Protein AF-A0AAJ0GMS0-F1 (afdb_monomer)

Mean predicted aligned error: 3.35 Å

Secondary structure (DSSP, 8-state):
---B-SS-TTTTTTS---HHHHHHHTSPBSS-GGGGGGGSSS-----SSHHHHHHHT-HHHHHHHHHHHHHHHHHTTTS-EEETTEETTHHHHHHHHHHHHHS-B-TTS-BHHHHHHTSPP-SSGGGS-HHHHTSHHHHHHHHHHHH-TTS--

Solvent-accessible surface area (backbone atoms only — not comparable to full-atom values): 8630 Å² total; per-residue (Å²): 134,57,53,34,51,84,42,65,81,77,75,61,71,87,47,74,54,46,72,62,24,50,54,51,46,46,43,74,36,56,26,45,56,68,52,66,63,31,39,48,70,47,86,65,60,61,55,83,53,71,72,53,35,52,56,59,56,25,71,63,23,57,49,31,52,54,50,50,48,53,49,41,54,63,46,17,63,92,33,50,44,58,46,95,95,39,50,50,62,52,69,50,49,22,22,52,49,33,43,53,49,38,54,33,56,45,96,88,67,49,47,26,37,61,57,60,71,68,50,81,90,62,94,46,78,88,70,49,55,64,72,56,66,69,25,67,45,53,45,52,41,53,50,50,30,68,72,36,96,47,42,60,111

Organism: NCBI:txid1170767

Sequence (153 aa):
ATTFQLTAQDTLAGFGLSSACELVLYQPISCDPYVKTLGSKAYHGSPGDKAFTDTVCSATCSTALGVARRRITTACAATPNLFPGYPVIAVIDSVVSGWNETCLKDTDGEYCNAKIEAFPAVEKLEDMPQTQLCSFCFGEKLRLMQRSPYSAY

pLDDT: mean 95.11, std 4.41, range [54.97, 98.62]

Foldseek 3Di:
DAWDALDDPPPLPPLPFDPQLNVLSGDIQPAHH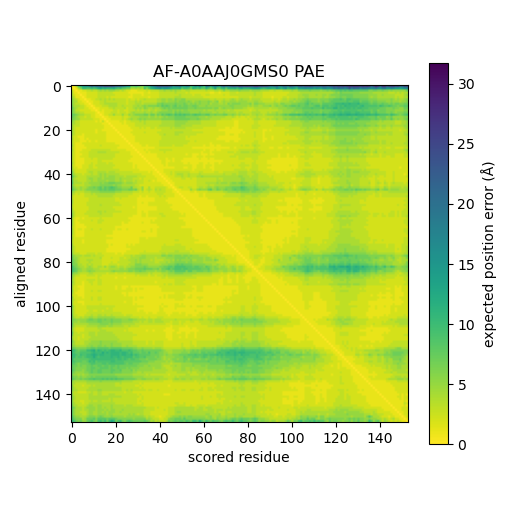VLSVQLAAEQAAADDDPVVLCRRLPPSRLVSLVVSLVSNCVRRVVPQASDVPHGPSSSSLSSNLSSCLRNDADPVRHTLRVVLVPFDDDPDPVPGPPCSCPPPSNVVSVVSQVVRPSYND

Structure (mmCIF, N/CA/C/O backbone):
data_AF-A0AAJ0GMS0-F1
#
_entry.id   AF-A0AAJ0GMS0-F1
#
loop_
_atom_site.group_PDB
_atom_site.id
_atom_site.type_symbo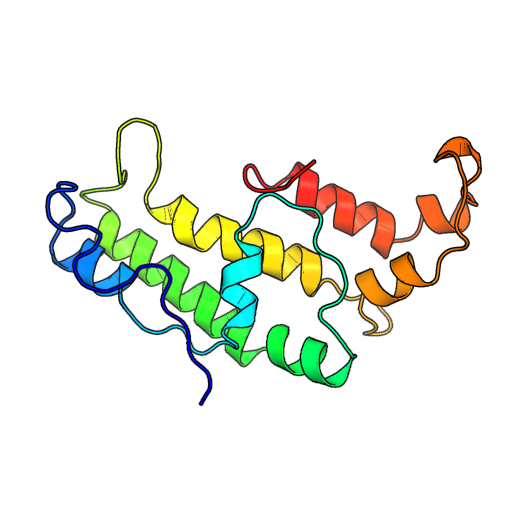l
_atom_site.label_atom_id
_atom_site.label_alt_id
_atom_site.label_comp_id
_atom_site.label_asym_id
_atom_site.label_entity_id
_atom_site.label_seq_id
_atom_site.pdbx_PDB_ins_code
_atom_site.Cartn_x
_atom_site.Cartn_y
_atom_site.Cartn_z
_atom_site.occupancy
_atom_site.B_iso_or_equiv
_atom_site.auth_seq_id
_atom_site.auth_comp_id
_atom_site.auth_asym_id
_atom_site.auth_atom_id
_atom_site.pdbx_PDB_model_num
ATOM 1 N N . ALA A 1 1 ? -12.740 3.228 -15.806 1.00 54.97 1 ALA A N 1
ATOM 2 C CA . ALA A 1 1 ? -11.838 2.531 -14.868 1.00 54.97 1 ALA A CA 1
ATOM 3 C C . ALA A 1 1 ? -10.870 3.561 -14.311 1.00 54.97 1 ALA A C 1
ATOM 5 O O . ALA A 1 1 ? -10.329 4.323 -15.102 1.00 54.97 1 ALA A O 1
ATOM 6 N N . THR A 1 2 ? -10.716 3.642 -12.991 1.00 84.81 2 THR A N 1
ATOM 7 C CA . THR A 1 2 ? -9.705 4.497 -12.357 1.00 84.81 2 THR A CA 1
ATOM 8 C C . THR A 1 2 ? -8.347 3.799 -12.422 1.00 84.81 2 THR A C 1
ATOM 10 O O . THR A 1 2 ? -8.256 2.581 -12.248 1.00 84.81 2 THR A O 1
ATOM 13 N N . THR A 1 3 ? -7.302 4.549 -12.769 1.00 94.62 3 THR A N 1
ATOM 14 C CA . THR A 1 3 ? -5.935 4.028 -12.861 1.00 94.62 3 THR A CA 1
ATOM 15 C C . THR A 1 3 ? -4.931 5.062 -12.387 1.00 94.62 3 THR A C 1
ATOM 17 O O . THR A 1 3 ? -5.154 6.256 -12.582 1.00 94.62 3 THR A O 1
ATOM 20 N N . PHE A 1 4 ? -3.781 4.613 -11.890 1.00 95.75 4 PHE A N 1
ATOM 21 C CA . PHE A 1 4 ? -2.634 5.482 -11.627 1.00 95.75 4 PHE A CA 1
ATOM 22 C C . PHE A 1 4 ? -1.341 4.895 -12.184 1.00 95.75 4 PHE A C 1
ATOM 24 O O . PHE A 1 4 ? -1.258 3.702 -12.457 1.00 95.75 4 PHE A O 1
ATOM 31 N N . GLN A 1 5 ? -0.320 5.733 -12.335 1.00 95.31 5 GLN A N 1
ATOM 32 C CA . GLN A 1 5 ? 1.039 5.312 -12.683 1.00 95.31 5 GLN A CA 1
ATOM 33 C C . GLN A 1 5 ? 1.981 5.622 -11.522 1.00 95.31 5 GLN A C 1
ATOM 35 O O . GLN A 1 5 ? 1.871 6.684 -10.897 1.00 95.31 5 GLN A O 1
ATOM 40 N N . LEU A 1 6 ? 2.913 4.712 -11.239 1.00 94.44 6 LEU A N 1
ATOM 41 C CA . LEU A 1 6 ? 3.923 4.903 -10.194 1.00 94.44 6 LEU A CA 1
ATOM 42 C C . LEU A 1 6 ? 4.815 6.102 -10.527 1.00 94.44 6 LEU A C 1
ATOM 44 O O . LEU A 1 6 ? 4.957 7.025 -9.724 1.00 94.44 6 LEU A O 1
ATOM 48 N N . THR A 1 7 ? 5.310 6.142 -11.759 1.00 91.38 7 THR A N 1
ATOM 49 C CA . THR A 1 7 ? 6.148 7.211 -12.307 1.00 91.38 7 THR A CA 1
ATOM 50 C C . THR A 1 7 ? 5.519 7.767 -13.582 1.00 91.38 7 THR A C 1
ATOM 52 O O . THR A 1 7 ? 4.801 7.057 -14.286 1.00 91.38 7 THR A O 1
ATOM 55 N N . ALA A 1 8 ? 5.737 9.053 -13.862 1.00 90.69 8 ALA A N 1
ATOM 56 C CA . ALA A 1 8 ? 5.305 9.634 -15.131 1.00 90.69 8 ALA A CA 1
ATOM 57 C C . ALA A 1 8 ? 6.230 9.164 -16.264 1.00 90.69 8 ALA A C 1
ATOM 59 O O . ALA A 1 8 ? 7.354 8.741 -16.003 1.00 90.69 8 ALA A O 1
ATOM 60 N N . GLN A 1 9 ? 5.750 9.227 -17.506 1.00 89.94 9 GLN A N 1
ATOM 61 C CA . GLN A 1 9 ? 6.552 8.858 -18.677 1.00 89.94 9 GLN A CA 1
ATOM 62 C C . GLN A 1 9 ? 7.855 9.662 -18.724 1.00 89.94 9 GLN A C 1
ATOM 64 O O . GLN A 1 9 ? 7.891 10.816 -18.293 1.00 89.94 9 GLN A O 1
ATOM 69 N N . ASP A 1 10 ? 8.912 9.028 -19.223 1.00 88.62 10 ASP A N 1
ATOM 70 C CA . ASP A 1 10 ? 10.247 9.598 -19.439 1.00 88.62 10 ASP A CA 1
ATOM 71 C C . ASP A 1 10 ? 10.981 10.103 -18.178 1.00 88.62 10 ASP A C 1
ATOM 73 O O . ASP A 1 10 ? 12.137 10.516 -18.259 1.00 88.62 10 ASP A O 1
ATOM 77 N N . THR A 1 11 ? 10.393 10.020 -16.975 1.00 90.06 11 THR A N 1
ATOM 78 C CA . THR A 1 11 ? 11.050 10.496 -15.738 1.00 90.06 11 THR A CA 1
ATOM 79 C C . THR A 1 11 ? 12.204 9.613 -15.261 1.00 90.06 11 THR A C 1
ATOM 81 O O . THR A 1 11 ? 12.854 9.950 -14.275 1.00 90.06 11 THR A O 1
ATOM 84 N N . LEU A 1 12 ? 12.411 8.456 -15.890 1.00 90.50 12 LEU A N 1
ATOM 85 C CA . LEU A 1 12 ? 13.448 7.476 -15.548 1.00 90.50 12 LEU A CA 1
ATOM 86 C C . LEU A 1 12 ? 14.497 7.359 -16.661 1.00 90.50 12 LEU A C 1
ATOM 88 O O . LEU A 1 12 ? 15.448 6.582 -16.530 1.00 90.50 12 LEU A O 1
ATOM 92 N N . ALA A 1 13 ? 14.376 8.167 -17.718 1.00 89.62 13 ALA A N 1
ATOM 93 C CA . ALA A 1 13 ? 15.363 8.224 -18.776 1.00 89.62 13 ALA A CA 1
ATOM 94 C C . ALA A 1 13 ? 16.736 8.585 -18.184 1.00 89.62 13 ALA A C 1
ATOM 96 O O . ALA A 1 13 ? 16.884 9.543 -17.425 1.00 89.62 13 ALA A O 1
ATOM 97 N N . GLY A 1 14 ? 17.753 7.787 -18.510 1.00 86.94 14 GLY A N 1
ATOM 98 C CA . GLY A 1 14 ? 19.113 7.979 -18.000 1.00 86.94 14 GLY A CA 1
ATOM 99 C C . GLY A 1 14 ? 19.400 7.360 -16.626 1.00 86.94 14 GLY A C 1
ATOM 100 O O . GLY A 1 14 ? 20.547 7.403 -16.193 1.00 86.94 14 GLY A O 1
ATOM 101 N N . PHE A 1 15 ? 18.431 6.701 -15.975 1.00 89.75 15 PHE A N 1
ATOM 102 C CA . PHE A 1 15 ? 18.660 5.959 -14.720 1.00 89.75 15 PHE A CA 1
ATOM 103 C C . PHE A 1 15 ? 19.357 4.599 -14.931 1.00 89.75 15 P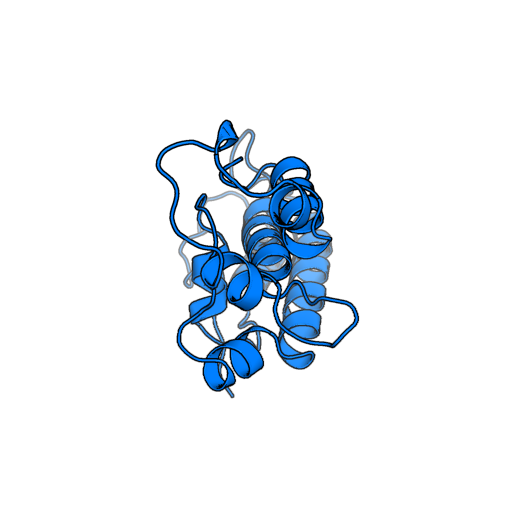HE A C 1
ATOM 105 O O . PHE A 1 15 ? 19.554 3.841 -13.986 1.00 89.75 15 PHE A O 1
ATOM 112 N N . GLY A 1 16 ? 19.733 4.261 -16.171 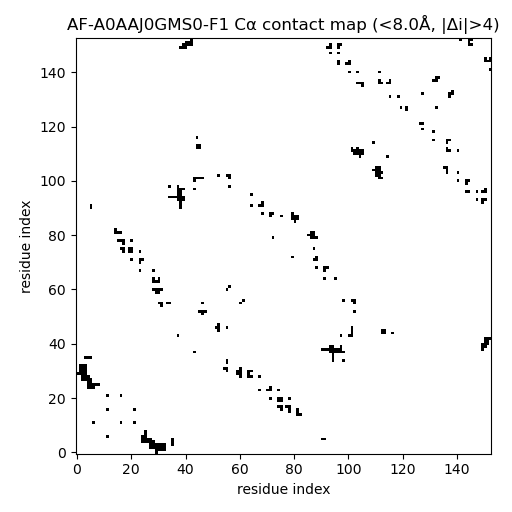1.00 92.00 16 GLY A N 1
ATOM 113 C CA . GLY A 1 16 ? 20.425 3.007 -16.490 1.00 92.00 16 GLY A CA 1
ATOM 114 C C . GLY A 1 16 ? 19.548 1.758 -16.363 1.00 92.00 16 GLY A C 1
ATOM 115 O O . GLY A 1 16 ? 20.075 0.650 -16.281 1.00 92.00 16 GLY A O 1
ATOM 116 N N . LEU A 1 17 ? 18.222 1.924 -16.341 1.00 94.06 17 LEU A N 1
ATOM 117 C CA . LEU A 1 17 ? 17.267 0.821 -16.360 1.00 94.06 17 LEU A CA 1
ATOM 118 C C . LEU A 1 17 ? 17.210 0.172 -17.742 1.00 94.06 17 LEU A C 1
ATOM 120 O O . LEU A 1 17 ? 17.416 0.820 -18.768 1.00 94.06 17 LEU A O 1
ATOM 124 N N . SER A 1 18 ? 16.877 -1.117 -17.779 1.00 94.88 18 SER A N 1
ATOM 125 C CA . SER A 1 18 ? 16.509 -1.749 -19.044 1.00 94.88 18 SER A CA 1
ATOM 126 C C . SER A 1 18 ? 15.207 -1.139 -19.572 1.00 94.88 18 SER A C 1
ATOM 128 O O . SER A 1 18 ? 14.315 -0.796 -18.792 1.00 94.88 18 SER A O 1
ATOM 130 N N . SER A 1 19 ? 15.037 -1.090 -20.896 1.00 94.12 19 SER A N 1
ATOM 131 C CA . SER A 1 19 ? 13.786 -0.606 -21.498 1.00 94.12 19 SER A CA 1
ATOM 132 C C . SER A 1 19 ? 12.570 -1.397 -21.004 1.00 94.12 19 SER A C 1
ATOM 134 O O . SER A 1 19 ? 11.496 -0.840 -20.818 1.00 94.12 19 SER A O 1
ATOM 136 N N . ALA A 1 20 ? 12.732 -2.697 -20.733 1.00 96.00 20 ALA A N 1
ATOM 137 C CA . ALA A 1 20 ? 11.668 -3.521 -20.165 1.00 96.00 20 ALA A CA 1
ATOM 138 C C . ALA A 1 20 ? 11.297 -3.094 -18.733 1.00 96.00 20 ALA A C 1
ATOM 140 O O . ALA A 1 20 ? 10.111 -3.051 -18.408 1.00 96.00 20 ALA A O 1
ATOM 141 N N . CYS A 1 21 ? 12.287 -2.779 -17.891 1.00 96.44 21 CYS A N 1
ATOM 142 C CA . CYS A 1 21 ? 12.067 -2.297 -16.528 1.00 96.44 21 CYS A CA 1
ATOM 143 C C . CYS A 1 21 ? 11.366 -0.932 -16.519 1.00 96.44 21 CYS A C 1
ATOM 145 O O . CYS A 1 21 ? 10.383 -0.735 -15.807 1.00 96.44 21 CYS A O 1
ATOM 147 N N . GLU A 1 22 ? 11.828 -0.011 -17.358 1.00 95.12 22 GLU A N 1
ATOM 148 C CA . GLU A 1 22 ? 11.238 1.318 -17.494 1.00 95.12 22 GLU A CA 1
ATOM 149 C C . GLU A 1 22 ? 9.776 1.240 -17.968 1.00 95.12 22 GLU A C 1
ATOM 151 O O . GLU A 1 22 ? 8.879 1.794 -17.329 1.00 95.12 22 GLU A O 1
ATOM 156 N N . LEU A 1 23 ? 9.500 0.438 -19.003 1.00 95.12 23 LEU A N 1
ATOM 157 C CA . LEU A 1 23 ? 8.144 0.251 -19.523 1.00 95.12 23 LEU A CA 1
ATOM 158 C C . LEU A 1 23 ? 7.162 -0.260 -18.465 1.00 95.12 23 LEU A C 1
ATOM 160 O O . LEU A 1 23 ? 6.019 0.192 -18.444 1.00 95.12 23 LEU A O 1
ATOM 164 N N . VAL A 1 24 ? 7.560 -1.193 -17.591 1.00 97.12 24 VAL A N 1
ATOM 165 C CA . VAL A 1 24 ? 6.644 -1.703 -16.554 1.00 97.12 24 VAL A CA 1
ATOM 166 C C . VAL A 1 24 ? 6.400 -0.703 -15.425 1.00 97.12 24 VAL A C 1
ATOM 168 O O . VAL A 1 24 ? 5.307 -0.712 -14.864 1.00 97.12 24 VAL A O 1
ATOM 171 N N . LEU A 1 25 ? 7.355 0.178 -15.113 1.00 96.31 25 LEU A N 1
ATOM 172 C CA . LEU A 1 25 ? 7.177 1.240 -14.110 1.00 96.31 25 LEU A CA 1
ATOM 173 C C . LEU A 1 25 ? 6.176 2.310 -14.572 1.00 96.31 25 LEU A C 1
ATOM 175 O O . LEU A 1 25 ? 5.479 2.914 -13.754 1.00 96.31 25 LEU A O 1
ATOM 179 N N . TYR A 1 26 ? 6.053 2.485 -15.885 1.00 96.31 26 TYR A N 1
ATOM 180 C CA . TYR A 1 26 ? 5.112 3.402 -16.520 1.00 96.31 26 TYR A CA 1
ATOM 181 C C . TYR A 1 26 ? 3.723 2.820 -16.792 1.00 96.31 26 TYR A C 1
ATOM 183 O O . TYR A 1 26 ? 2.818 3.542 -17.228 1.00 96.31 26 TYR A O 1
ATOM 191 N N . GLN A 1 27 ? 3.518 1.523 -16.558 1.00 96.88 27 GLN A N 1
ATOM 192 C CA . GLN A 1 27 ? 2.220 0.905 -16.807 1.00 96.88 27 GLN A CA 1
ATOM 193 C C . GLN A 1 27 ? 1.151 1.427 -15.836 1.00 96.88 27 GLN A C 1
ATOM 195 O O . GLN A 1 27 ? 1.413 1.571 -14.639 1.00 96.88 27 GLN A O 1
ATOM 200 N N . PRO A 1 28 ? -0.077 1.678 -16.326 1.00 97.12 28 PRO A N 1
ATOM 201 C CA . PRO A 1 2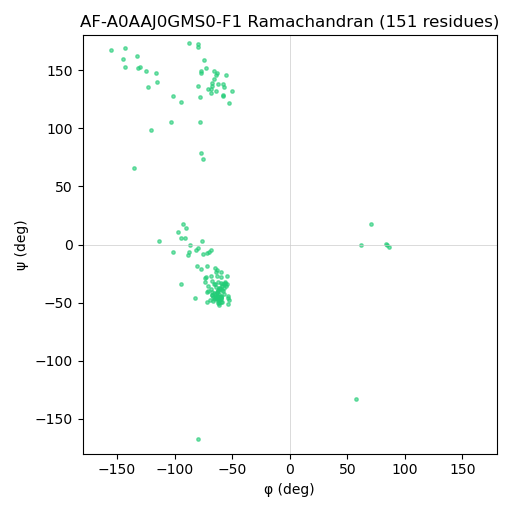8 ? -1.188 2.027 -15.459 1.00 97.12 28 PRO A CA 1
ATOM 202 C C . PRO A 1 28 ? -1.581 0.835 -14.575 1.00 97.12 28 PRO A C 1
ATOM 204 O O . PRO A 1 28 ? -1.713 -0.300 -15.039 1.00 97.12 28 PRO A O 1
ATOM 207 N N . ILE A 1 29 ? -1.821 1.114 -13.299 1.00 98.06 29 ILE A N 1
ATOM 208 C CA . ILE A 1 29 ? -2.322 0.182 -12.289 1.00 98.06 29 ILE A CA 1
ATOM 209 C C . ILE A 1 29 ? -3.813 0.463 -12.100 1.00 98.06 29 ILE A C 1
ATOM 211 O O . ILE A 1 29 ? -4.201 1.606 -11.873 1.00 98.06 29 ILE A O 1
ATOM 215 N N . SER A 1 30 ? -4.652 -0.573 -12.202 1.00 96.88 30 SER A N 1
ATOM 216 C CA . SER A 1 30 ? -6.118 -0.483 -12.055 1.00 96.88 30 SER A CA 1
ATOM 217 C C . SER A 1 30 ? -6.546 -0.336 -10.593 1.00 96.88 30 SER A C 1
ATOM 219 O O . SER A 1 30 ? -7.045 -1.274 -9.976 1.00 96.88 30 SER A O 1
ATOM 221 N N . CYS A 1 31 ? -6.315 0.856 -10.058 1.00 97.12 31 CYS A N 1
ATOM 222 C CA . CYS A 1 31 ? -6.618 1.295 -8.704 1.00 97.12 31 CYS A CA 1
ATOM 223 C C . CYS A 1 31 ? -7.033 2.769 -8.733 1.00 97.12 31 CYS A C 1
ATOM 225 O O . CYS A 1 31 ? -6.660 3.510 -9.648 1.00 97.12 31 CYS A O 1
ATOM 227 N N . ASP A 1 32 ? -7.737 3.211 -7.692 1.00 97.12 32 ASP A N 1
ATOM 228 C CA . ASP A 1 32 ? -7.978 4.636 -7.479 1.00 97.12 32 ASP A CA 1
ATOM 229 C C . ASP A 1 32 ? -6.648 5.420 -7.369 1.00 97.12 32 ASP A C 1
ATOM 231 O O . ASP A 1 32 ? -5.718 4.928 -6.719 1.00 97.12 32 ASP A O 1
ATOM 235 N N . PRO A 1 33 ? -6.517 6.619 -7.976 1.00 96.81 33 PRO A N 1
ATOM 236 C CA . PRO A 1 33 ? -5.310 7.438 -7.880 1.00 96.81 33 PRO A CA 1
ATOM 237 C C . PRO A 1 33 ? -4.846 7.765 -6.464 1.00 96.81 33 PRO A C 1
ATOM 239 O O . PRO A 1 33 ? -3.642 7.930 -6.260 1.00 96.81 33 PRO A O 1
ATOM 242 N N . TYR A 1 34 ? -5.756 7.797 -5.489 1.00 97.00 34 TYR A N 1
ATOM 243 C CA . TYR A 1 34 ? -5.406 7.961 -4.082 1.00 97.00 34 TYR A CA 1
ATOM 244 C C . TYR A 1 34 ? -4.428 6.886 -3.595 1.00 97.00 34 TYR A C 1
ATOM 246 O O . TYR A 1 34 ? -3.531 7.175 -2.812 1.00 97.00 34 TYR A O 1
ATOM 254 N N . VAL A 1 35 ? -4.505 5.658 -4.116 1.00 98.00 35 VAL A N 1
ATOM 255 C CA . VAL A 1 35 ? -3.608 4.560 -3.714 1.00 98.00 35 VAL A CA 1
ATOM 256 C C . VAL A 1 35 ? -2.136 4.938 -3.894 1.00 98.00 35 VAL A C 1
ATOM 258 O O . VAL A 1 35 ? -1.305 4.557 -3.077 1.00 98.00 35 VAL A O 1
ATOM 261 N N . LYS A 1 36 ? -1.796 5.765 -4.891 1.00 97.44 36 LYS A N 1
ATOM 262 C CA . LYS A 1 36 ? -0.423 6.249 -5.078 1.00 97.44 36 LYS A CA 1
ATOM 263 C C . LYS A 1 36 ? 0.106 7.021 -3.861 1.00 97.44 36 LYS A C 1
ATOM 265 O O . LYS A 1 36 ? 1.291 6.919 -3.549 1.00 97.44 36 LYS A O 1
ATOM 270 N N . THR A 1 37 ? -0.740 7.783 -3.164 1.00 96.44 37 THR A N 1
ATOM 271 C CA . THR A 1 37 ? -0.320 8.595 -2.007 1.00 96.44 37 THR A CA 1
ATOM 272 C C . THR A 1 37 ? -0.001 7.741 -0.782 1.00 96.44 37 THR A C 1
ATOM 274 O O . THR A 1 37 ? 0.730 8.189 0.102 1.00 96.44 37 THR A O 1
ATOM 277 N N . LEU A 1 38 ? -0.480 6.494 -0.752 1.00 97.44 38 LEU A N 1
ATOM 278 C CA . LEU A 1 38 ? -0.159 5.512 0.287 1.00 97.44 38 LEU A CA 1
ATOM 279 C C . LEU A 1 38 ? 1.291 5.012 0.206 1.00 97.44 38 LEU A C 1
ATOM 281 O O . LEU A 1 38 ? 1.743 4.304 1.090 1.00 97.44 38 LEU A O 1
ATOM 285 N N . GLY A 1 39 ? 2.048 5.390 -0.828 1.00 96.56 39 GLY A N 1
ATOM 286 C CA . GLY A 1 39 ? 3.496 5.169 -0.865 1.00 96.56 39 GLY A CA 1
ATOM 287 C C . GLY A 1 39 ? 4.315 6.193 -0.069 1.00 96.56 39 GLY A C 1
ATOM 288 O O . GLY A 1 39 ? 5.542 6.092 -0.045 1.00 96.56 39 GLY A O 1
ATOM 289 N N . SER A 1 40 ? 3.678 7.208 0.526 1.00 95.62 40 SER A N 1
ATOM 290 C CA . SER A 1 40 ? 4.370 8.212 1.340 1.00 95.62 40 SER A CA 1
ATOM 291 C C . SER A 1 40 ? 4.721 7.670 2.724 1.00 95.62 40 SER A C 1
ATOM 293 O O . SER A 1 40 ? 3.987 6.876 3.298 1.00 95.62 40 SER A O 1
ATOM 295 N N . LYS A 1 41 ? 5.842 8.130 3.287 1.00 94.25 41 LYS A N 1
ATOM 296 C CA . LYS A 1 41 ? 6.261 7.758 4.641 1.00 94.25 41 LYS A CA 1
ATOM 297 C C . LYS A 1 41 ? 5.440 8.536 5.677 1.00 94.25 41 LYS A C 1
ATOM 299 O O . LYS A 1 41 ? 5.906 9.544 6.204 1.00 94.25 41 LYS A O 1
ATOM 304 N N . ALA A 1 42 ? 4.213 8.095 5.928 1.00 94.12 42 ALA A N 1
ATOM 305 C CA . ALA A 1 42 ? 3.287 8.704 6.880 1.00 94.12 42 ALA A CA 1
ATOM 306 C C . ALA A 1 42 ? 2.467 7.633 7.616 1.00 94.12 42 ALA A C 1
ATOM 308 O O . ALA A 1 42 ? 2.488 6.462 7.249 1.00 94.12 42 ALA A O 1
ATOM 309 N N . TYR A 1 43 ? 1.755 8.038 8.668 1.00 92.06 43 TYR A N 1
ATOM 310 C CA . TYR A 1 43 ? 0.710 7.208 9.267 1.00 92.06 43 TYR A CA 1
ATOM 311 C C . TYR A 1 43 ? -0.544 7.281 8.389 1.00 92.06 43 TYR A C 1
ATOM 313 O O . TYR A 1 43 ? -1.009 8.384 8.086 1.00 92.06 43 TYR A O 1
ATOM 321 N N . HIS A 1 44 ? -1.101 6.140 7.980 1.00 94.81 44 HIS A N 1
ATOM 322 C CA . HIS A 1 44 ? -2.215 6.112 7.029 1.00 94.81 44 HIS A CA 1
ATOM 323 C C . HIS A 1 44 ? -3.554 5.833 7.723 1.00 94.81 44 HIS A C 1
ATOM 325 O O . HIS A 1 44 ? -3.832 4.701 8.114 1.00 94.81 44 HIS A O 1
ATOM 331 N N . GLY A 1 45 ? -4.394 6.860 7.875 1.00 93.69 45 GLY A N 1
ATOM 332 C CA . GLY A 1 45 ? -5.765 6.740 8.396 1.00 93.69 45 GLY A CA 1
ATOM 333 C C . GLY A 1 45 ? -6.786 6.246 7.362 1.00 93.69 45 GLY A C 1
ATOM 334 O O . GLY A 1 45 ? -6.425 5.755 6.289 1.00 93.69 45 GLY A O 1
ATOM 335 N N . SER A 1 46 ? -8.074 6.361 7.683 1.00 95.38 46 SER A N 1
ATOM 336 C CA . SER A 1 46 ? -9.172 6.045 6.766 1.00 95.38 46 SER A CA 1
ATOM 337 C C . SER A 1 46 ? -9.222 7.063 5.620 1.00 95.38 46 SER A C 1
ATOM 339 O O . SER A 1 46 ? -9.223 8.275 5.860 1.00 95.38 46 SER A O 1
ATOM 341 N N . PRO A 1 47 ? -9.287 6.620 4.355 1.00 93.38 47 PRO A N 1
ATOM 3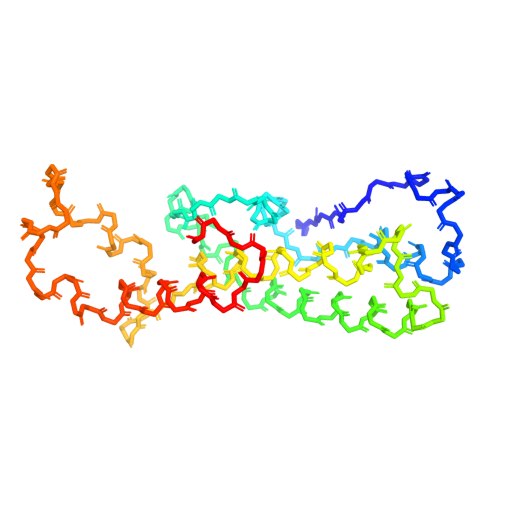42 C CA . PRO A 1 47 ? -9.463 7.529 3.238 1.00 93.38 47 PRO A CA 1
ATOM 343 C C . PRO A 1 47 ? -10.927 7.962 3.143 1.00 93.38 47 PRO A C 1
ATOM 345 O O . PRO A 1 47 ? -11.780 7.218 2.665 1.00 93.38 47 PRO A O 1
ATOM 348 N N . GLY A 1 48 ? -11.206 9.201 3.548 1.00 92.69 48 GLY A N 1
ATOM 349 C CA . GLY A 1 48 ? -12.531 9.804 3.405 1.00 92.69 48 GLY A CA 1
ATOM 350 C C . GLY A 1 48 ? -13.627 8.990 4.098 1.00 92.69 48 GLY A C 1
ATOM 351 O O . GLY A 1 48 ? -13.484 8.606 5.255 1.00 92.69 48 GLY A O 1
ATOM 352 N N . ASP A 1 49 ? -14.735 8.754 3.395 1.00 95.31 49 ASP A N 1
ATOM 353 C CA . ASP A 1 49 ? -15.827 7.918 3.894 1.00 95.31 49 ASP A CA 1
ATOM 354 C C . ASP A 1 49 ? -15.626 6.422 3.576 1.00 95.31 49 ASP A C 1
ATOM 356 O O . ASP A 1 49 ? -14.720 6.006 2.844 1.00 95.31 49 ASP A O 1
ATOM 360 N N . LYS A 1 50 ? -16.510 5.580 4.123 1.00 95.69 50 LYS A N 1
ATOM 361 C CA . LYS A 1 50 ? -16.454 4.129 3.917 1.00 95.69 50 LYS A CA 1
ATOM 362 C C . LYS A 1 50 ? -16.587 3.733 2.442 1.00 95.69 50 LYS A C 1
ATOM 364 O O . LYS A 1 50 ? -15.927 2.790 2.017 1.00 95.69 50 LYS A O 1
ATOM 369 N N . ALA A 1 51 ? -17.417 4.424 1.659 1.00 97.06 51 ALA A N 1
ATOM 370 C CA . ALA A 1 51 ? -17.631 4.083 0.252 1.00 97.06 51 ALA A CA 1
ATOM 371 C C . ALA A 1 51 ? -16.374 4.359 -0.587 1.00 97.06 51 ALA A C 1
ATOM 373 O O . ALA A 1 51 ? -15.998 3.562 -1.456 1.00 97.06 51 ALA A O 1
ATOM 374 N N . PHE A 1 52 ? -15.678 5.455 -0.288 1.00 97.31 52 PHE A N 1
ATOM 375 C CA . PHE A 1 52 ? -14.383 5.746 -0.879 1.00 97.31 52 PHE A CA 1
ATOM 376 C C . PHE A 1 52 ? -13.321 4.742 -0.416 1.00 97.31 52 PHE A C 1
ATOM 378 O O . PHE A 1 52 ? -12.602 4.187 -1.249 1.00 97.31 52 PHE A O 1
ATOM 385 N N . THR A 1 53 ? -13.300 4.401 0.875 1.00 97.81 53 THR A N 1
ATOM 386 C CA . THR A 1 53 ? -12.421 3.348 1.409 1.00 97.81 53 THR A CA 1
ATOM 387 C C . THR A 1 53 ? -12.650 2.003 0.717 1.00 97.81 53 THR A C 1
ATOM 389 O O . THR A 1 53 ? -11.688 1.355 0.318 1.00 97.81 53 THR A O 1
ATOM 392 N N . ASP A 1 54 ? -13.899 1.604 0.470 1.00 97.50 54 ASP A N 1
ATOM 393 C CA . ASP A 1 54 ? -14.226 0.371 -0.259 1.00 97.50 54 ASP A CA 1
ATOM 394 C C . ASP A 1 54 ? -13.711 0.389 -1.710 1.00 97.50 54 ASP A C 1
ATOM 396 O O . ASP A 1 54 ? -13.294 -0.645 -2.240 1.00 97.50 54 ASP A O 1
ATOM 400 N N . THR A 1 55 ? -13.671 1.562 -2.345 1.00 96.69 55 THR A N 1
ATOM 401 C CA . THR A 1 55 ? -13.099 1.732 -3.690 1.00 96.69 55 THR A CA 1
ATOM 402 C C . THR A 1 55 ? -11.575 1.562 -3.671 1.00 96.69 55 THR A C 1
ATOM 404 O O . THR A 1 55 ? -11.024 0.787 -4.464 1.00 96.69 55 THR A O 1
ATOM 407 N N . VAL A 1 56 ? -10.899 2.232 -2.729 1.00 97.75 56 VAL A N 1
ATOM 408 C CA . VAL A 1 56 ? -9.444 2.146 -2.501 1.00 97.75 56 VAL A CA 1
ATOM 409 C C . VAL A 1 56 ? -9.027 0.710 -2.162 1.00 97.75 56 VAL A C 1
ATOM 411 O O . VAL A 1 56 ? -8.071 0.184 -2.734 1.00 97.75 56 VAL A O 1
ATOM 414 N N . CYS A 1 57 ? -9.781 0.048 -1.286 1.00 98.12 57 CYS A N 1
ATOM 415 C CA . CYS A 1 57 ? -9.497 -1.278 -0.741 1.00 98.12 57 CYS A CA 1
ATOM 416 C C . CYS A 1 57 ? -10.137 -2.432 -1.525 1.00 98.12 57 CYS A C 1
ATOM 418 O O . CYS A 1 57 ? -10.246 -3.556 -1.027 1.00 98.12 57 CYS A O 1
ATOM 420 N N . SER A 1 58 ? -10.556 -2.181 -2.765 1.00 97.31 58 SER A N 1
ATOM 421 C CA . SER A 1 58 ? -11.187 -3.196 -3.604 1.00 97.31 58 SER A CA 1
ATOM 422 C C . SER A 1 58 ? -10.246 -4.368 -3.925 1.00 97.31 58 SER A C 1
ATOM 424 O O . SER A 1 58 ? -9.036 -4.209 -4.118 1.00 97.31 58 SER A O 1
ATOM 426 N N . ALA A 1 59 ? -10.818 -5.569 -4.073 1.00 97.12 59 ALA A N 1
ATOM 427 C CA . ALA A 1 59 ? -10.071 -6.766 -4.474 1.00 97.12 59 ALA A CA 1
ATOM 428 C C . ALA A 1 59 ? -9.391 -6.604 -5.848 1.00 97.12 59 ALA A C 1
ATOM 430 O O . ALA A 1 59 ? -8.288 -7.114 -6.072 1.00 97.12 59 ALA A O 1
ATOM 431 N N . THR A 1 60 ? -10.023 -5.849 -6.753 1.00 97.19 60 THR A N 1
ATOM 432 C CA . THR A 1 60 ? -9.445 -5.468 -8.047 1.00 97.19 60 THR A CA 1
ATOM 433 C C . THR A 1 60 ? -8.151 -4.685 -7.858 1.00 97.19 60 THR A C 1
ATOM 435 O O . THR A 1 60 ? -7.151 -5.019 -8.494 1.00 97.19 60 THR A O 1
ATOM 438 N N . CYS A 1 61 ? -8.135 -3.701 -6.952 1.00 98.25 61 CYS A N 1
ATOM 439 C CA . CYS A 1 61 ? -6.932 -2.922 -6.690 1.00 98.25 61 CYS A CA 1
ATOM 440 C C . CYS A 1 61 ? -5.825 -3.770 -6.045 1.00 98.25 61 CYS A C 1
ATOM 442 O O . CYS A 1 61 ? -4.695 -3.766 -6.532 1.00 98.25 61 CYS A O 1
ATOM 444 N N . SER A 1 62 ? -6.152 -4.586 -5.035 1.00 98.00 62 SER A N 1
ATOM 445 C CA . SER A 1 62 ? -5.191 -5.524 -4.427 1.00 98.00 62 SER A CA 1
ATOM 446 C C . SER A 1 62 ? -4.532 -6.434 -5.476 1.00 98.00 62 SER A C 1
ATOM 448 O O . SER A 1 62 ? -3.308 -6.583 -5.531 1.00 98.00 62 SER A O 1
ATOM 450 N N . THR A 1 63 ? -5.341 -6.973 -6.395 1.00 98.50 63 THR A N 1
ATOM 451 C CA . THR A 1 63 ? -4.860 -7.803 -7.506 1.00 98.50 63 THR A CA 1
ATOM 452 C C . THR A 1 63 ? -3.962 -7.008 -8.454 1.00 98.50 63 THR A C 1
ATOM 454 O O . THR A 1 63 ? -2.894 -7.490 -8.839 1.00 98.50 63 THR A O 1
ATOM 457 N N . ALA A 1 64 ? -4.359 -5.787 -8.822 1.00 98.38 64 ALA A N 1
ATOM 458 C CA . ALA A 1 64 ? -3.586 -4.924 -9.709 1.00 98.38 64 ALA A CA 1
ATOM 459 C C . ALA A 1 64 ? -2.215 -4.565 -9.114 1.00 98.38 64 ALA A C 1
ATOM 461 O O . ALA A 1 64 ? -1.210 -4.652 -9.822 1.00 98.38 64 ALA A O 1
ATOM 462 N N . LEU A 1 65 ? -2.154 -4.246 -7.817 1.00 98.62 65 LEU A N 1
ATOM 463 C CA . LEU A 1 65 ? -0.905 -4.002 -7.092 1.00 98.62 65 LEU A CA 1
ATOM 464 C C . LEU A 1 65 ? 0.003 -5.239 -7.100 1.00 98.62 65 LEU A C 1
ATOM 466 O O . LEU A 1 65 ? 1.183 -5.140 -7.439 1.00 98.62 65 LEU A O 1
ATOM 470 N N . GLY A 1 66 ? -0.545 -6.425 -6.812 1.00 98.56 66 GLY A N 1
ATOM 471 C CA . GLY A 1 66 ? 0.212 -7.681 -6.852 1.00 98.56 66 GLY A CA 1
ATOM 472 C C . GLY A 1 66 ? 0.753 -8.021 -8.248 1.00 98.56 66 GLY A C 1
ATOM 473 O O . GLY A 1 66 ? 1.890 -8.482 -8.392 1.00 98.56 66 GLY A O 1
ATOM 474 N N . VAL A 1 67 ? -0.031 -7.759 -9.300 1.00 98.56 67 VAL A N 1
ATOM 475 C CA . VAL A 1 67 ? 0.404 -7.917 -10.698 1.00 98.56 67 VAL A CA 1
ATOM 476 C C . VAL A 1 67 ? 1.514 -6.925 -11.043 1.00 98.56 67 VAL A C 1
ATOM 478 O O . VAL A 1 67 ? 2.521 -7.341 -11.618 1.00 98.56 67 VAL A O 1
ATOM 481 N N . ALA A 1 68 ? 1.354 -5.647 -10.689 1.00 98.44 68 ALA A N 1
ATOM 482 C CA . ALA A 1 68 ? 2.351 -4.608 -10.937 1.00 98.44 68 ALA A CA 1
ATOM 483 C C . ALA A 1 68 ? 3.682 -4.955 -10.264 1.00 98.44 68 ALA A C 1
ATOM 485 O O . ALA A 1 68 ? 4.716 -5.003 -10.930 1.00 98.44 68 ALA A O 1
ATOM 486 N N . ARG A 1 69 ? 3.638 -5.324 -8.978 1.00 98.50 69 ARG A N 1
ATOM 487 C CA . ARG A 1 69 ? 4.809 -5.759 -8.213 1.00 98.50 69 ARG A CA 1
ATOM 488 C C . ARG A 1 69 ? 5.554 -6.896 -8.907 1.00 98.50 69 ARG A C 1
ATOM 490 O O . ARG A 1 69 ? 6.749 -6.778 -9.153 1.00 98.50 69 ARG A O 1
ATOM 497 N N . ARG A 1 70 ? 4.847 -7.963 -9.299 1.00 98.62 70 ARG A N 1
ATOM 498 C CA . ARG A 1 70 ? 5.448 -9.109 -10.003 1.00 98.62 70 ARG A CA 1
ATOM 499 C C . ARG A 1 70 ? 6.098 -8.700 -11.327 1.00 98.62 70 ARG A C 1
ATOM 501 O O . ARG A 1 70 ? 7.212 -9.131 -11.607 1.00 98.62 70 ARG A O 1
ATOM 508 N N . ARG A 1 71 ? 5.419 -7.877 -12.137 1.00 98.25 71 ARG A N 1
ATOM 509 C CA . ARG A 1 71 ? 5.958 -7.387 -13.420 1.00 98.25 71 ARG A CA 1
ATOM 510 C C . ARG A 1 71 ? 7.247 -6.595 -13.219 1.00 98.25 71 ARG A C 1
ATOM 512 O O . ARG A 1 71 ? 8.212 -6.848 -13.933 1.00 98.25 71 ARG A O 1
ATOM 519 N N . ILE A 1 72 ? 7.268 -5.704 -12.227 1.00 98.12 72 ILE A N 1
ATOM 520 C CA . ILE A 1 72 ? 8.446 -4.908 -11.864 1.00 98.12 72 ILE A CA 1
ATOM 521 C C . ILE A 1 72 ? 9.588 -5.821 -11.416 1.00 98.12 72 ILE A C 1
ATOM 523 O O . ILE A 1 72 ? 10.679 -5.733 -11.971 1.00 98.12 72 ILE A O 1
ATOM 527 N N . THR A 1 73 ? 9.340 -6.755 -10.490 1.00 98.00 73 THR A N 1
ATOM 528 C CA . THR A 1 73 ? 10.363 -7.712 -10.034 1.00 98.00 73 THR A CA 1
ATOM 529 C C . THR A 1 73 ? 10.999 -8.466 -11.203 1.00 98.00 73 THR A C 1
ATOM 531 O O . THR A 1 73 ? 12.220 -8.586 -11.263 1.00 98.00 73 THR A O 1
ATOM 534 N N . THR A 1 74 ? 10.192 -8.961 -12.145 1.00 98.12 74 THR A N 1
ATOM 535 C CA . THR A 1 74 ? 10.702 -9.729 -13.287 1.00 98.12 74 THR A CA 1
ATOM 536 C C . THR A 1 74 ? 11.451 -8.854 -14.293 1.00 98.12 74 THR A C 1
ATOM 538 O O . THR A 1 74 ? 12.566 -9.198 -14.679 1.00 98.12 74 THR A O 1
ATOM 541 N N . ALA A 1 75 ? 10.877 -7.730 -14.727 1.00 97.88 75 ALA A N 1
ATOM 542 C CA . ALA A 1 75 ? 11.470 -6.916 -15.790 1.00 97.88 75 ALA A CA 1
ATOM 543 C C . ALA A 1 75 ? 12.724 -6.149 -15.335 1.00 97.88 75 ALA A C 1
ATOM 545 O O . ALA A 1 75 ? 13.618 -5.881 -16.139 1.00 97.88 75 ALA A O 1
ATOM 546 N N . CYS A 1 76 ? 12.811 -5.832 -14.043 1.00 97.31 76 CYS A N 1
ATOM 547 C CA . CYS A 1 76 ? 13.923 -5.093 -13.454 1.00 97.31 76 CYS A CA 1
ATOM 548 C C . CYS A 1 76 ? 15.016 -5.992 -12.866 1.00 97.31 76 CYS A C 1
ATOM 550 O O . CYS A 1 76 ? 15.974 -5.476 -12.303 1.00 97.31 76 CYS A O 1
ATOM 552 N N . ALA A 1 77 ? 14.942 -7.319 -13.023 1.00 96.62 77 ALA A N 1
ATOM 553 C CA . ALA A 1 77 ? 15.920 -8.246 -12.445 1.00 96.62 77 ALA A CA 1
ATOM 554 C C . ALA A 1 77 ? 17.379 -7.940 -12.851 1.00 96.62 77 ALA A C 1
ATOM 556 O O . ALA A 1 77 ? 18.286 -8.071 -12.034 1.00 96.62 77 ALA A O 1
ATOM 557 N N . ALA A 1 78 ? 17.602 -7.485 -14.090 1.00 94.75 78 ALA A N 1
ATOM 558 C CA . ALA A 1 78 ? 18.926 -7.098 -14.589 1.00 94.75 78 ALA A CA 1
ATOM 559 C C . ALA A 1 78 ? 19.367 -5.682 -14.165 1.00 94.75 78 ALA A C 1
ATOM 561 O O . ALA A 1 78 ? 20.548 -5.361 -14.226 1.00 94.75 78 ALA A O 1
ATOM 562 N N . THR A 1 79 ? 18.424 -4.835 -13.742 1.00 93.75 79 THR A N 1
ATOM 563 C CA . THR A 1 79 ? 18.662 -3.444 -13.311 1.00 93.75 79 THR A CA 1
ATOM 564 C C . THR A 1 79 ? 17.883 -3.185 -12.016 1.00 93.75 79 THR A C 1
ATOM 566 O O . THR A 1 79 ? 16.901 -2.448 -12.010 1.00 93.75 79 THR A O 1
ATOM 569 N N . PRO A 1 80 ? 18.253 -3.858 -10.908 1.00 93.44 80 PRO A N 1
ATOM 570 C CA . PRO A 1 80 ? 17.396 -3.962 -9.725 1.00 93.44 80 PRO A CA 1
ATOM 571 C C . PRO A 1 80 ? 17.339 -2.684 -8.884 1.00 93.44 80 PRO A C 1
ATOM 573 O O . PRO A 1 80 ? 16.535 -2.610 -7.956 1.00 93.44 80 PRO A O 1
ATOM 576 N N . ASN A 1 81 ? 18.167 -1.684 -9.190 1.00 94.25 81 ASN A N 1
ATOM 577 C CA . ASN A 1 81 ? 18.281 -0.440 -8.436 1.00 94.25 81 ASN A CA 1
ATOM 578 C C . ASN A 1 81 ? 18.018 0.760 -9.353 1.00 94.25 81 ASN A C 1
ATOM 580 O O . ASN A 1 81 ? 18.563 0.805 -10.451 1.00 94.25 81 ASN A O 1
ATOM 584 N N . LEU A 1 82 ? 17.229 1.732 -8.884 1.00 89.69 82 LEU A N 1
ATOM 585 C CA . LEU A 1 82 ? 17.071 3.027 -9.564 1.00 89.69 82 LEU A CA 1
ATOM 586 C C . LEU A 1 82 ? 18.347 3.863 -9.441 1.00 89.69 82 LEU A C 1
ATOM 588 O O . LEU A 1 82 ? 18.753 4.538 -10.375 1.00 89.69 82 LEU A O 1
ATOM 592 N N . PHE A 1 83 ? 18.973 3.819 -8.270 1.00 87.00 83 PHE A N 1
ATOM 593 C CA . PHE A 1 83 ? 20.259 4.439 -7.964 1.00 87.00 83 PHE A CA 1
ATOM 594 C C . PHE A 1 83 ? 20.907 3.672 -6.798 1.00 87.00 83 PHE A C 1
ATOM 596 O O . PHE A 1 83 ? 20.238 2.835 -6.179 1.00 87.00 83 PHE A O 1
ATOM 603 N N . PRO A 1 84 ? 22.202 3.883 -6.491 1.00 88.06 84 PRO A N 1
ATOM 604 C CA . PRO A 1 84 ? 22.891 3.124 -5.448 1.00 88.06 84 PRO A CA 1
ATOM 605 C C . PRO A 1 84 ? 22.137 3.144 -4.110 1.00 88.06 84 PRO A C 1
ATOM 607 O O . PRO A 1 84 ? 21.868 4.206 -3.556 1.00 88.06 84 PRO A O 1
ATOM 610 N N . GLY A 1 85 ? 21.785 1.959 -3.605 1.00 86.75 85 GLY A N 1
ATOM 611 C CA . GLY A 1 85 ? 21.052 1.795 -2.345 1.00 86.75 85 GLY A CA 1
ATOM 612 C C . GLY A 1 85 ? 19.529 1.941 -2.437 1.00 86.75 85 GLY A C 1
ATOM 613 O O . GLY A 1 85 ? 18.865 1.782 -1.416 1.00 86.75 85 GLY A O 1
ATOM 614 N N . TYR A 1 86 ? 18.962 2.190 -3.624 1.00 91.12 86 TYR A N 1
ATOM 615 C CA . T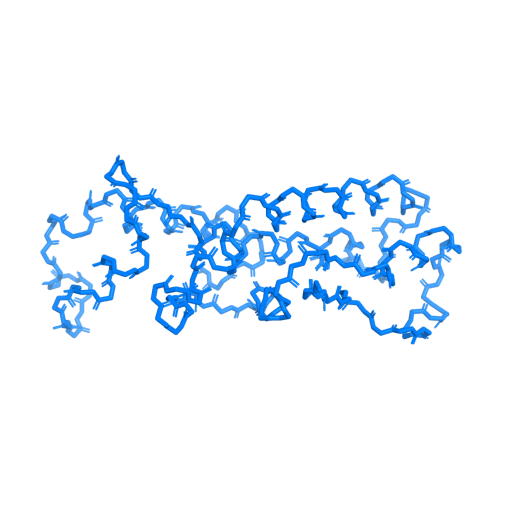YR A 1 86 ? 17.515 2.304 -3.817 1.00 91.12 86 TYR A CA 1
ATOM 616 C C . TYR A 1 86 ? 16.989 1.259 -4.813 1.00 91.12 86 TYR A C 1
ATOM 618 O O . TYR A 1 86 ? 17.071 1.460 -6.031 1.00 91.12 86 TYR A O 1
ATOM 626 N N . PRO A 1 87 ? 16.432 0.140 -4.315 1.00 95.06 87 PRO A N 1
ATOM 627 C CA . PRO A 1 87 ? 15.844 -0.893 -5.157 1.00 95.06 87 PRO A CA 1
ATOM 628 C C . PRO A 1 87 ? 14.658 -0.360 -5.962 1.00 95.06 87 PRO A C 1
ATOM 630 O O . PRO A 1 87 ? 13.792 0.319 -5.416 1.00 95.06 87 PRO A O 1
ATOM 633 N N . VAL A 1 88 ? 14.542 -0.739 -7.236 1.00 96.06 88 VAL A N 1
ATOM 634 C CA . VAL A 1 88 ? 13.387 -0.380 -8.081 1.00 96.06 88 VAL A CA 1
ATOM 635 C C . VAL A 1 88 ? 12.073 -0.851 -7.461 1.00 96.06 88 VAL A C 1
ATOM 637 O O . VAL A 1 88 ? 11.064 -0.150 -7.505 1.00 96.06 88 VAL A O 1
ATOM 640 N N . ILE A 1 89 ? 12.091 -2.025 -6.826 1.00 96.56 89 ILE A N 1
ATOM 641 C CA . ILE A 1 89 ? 10.898 -2.602 -6.206 1.00 96.56 89 ILE A CA 1
ATOM 642 C C . ILE A 1 89 ? 10.343 -1.740 -5.060 1.00 96.56 89 ILE A C 1
ATOM 644 O O . ILE A 1 89 ? 9.151 -1.809 -4.778 1.00 96.56 89 ILE A O 1
ATOM 648 N N . ALA A 1 90 ? 11.160 -0.867 -4.457 1.00 95.56 90 ALA A N 1
ATOM 649 C CA . ALA A 1 90 ? 10.722 0.028 -3.389 1.00 95.56 90 ALA A CA 1
ATOM 650 C C . ALA A 1 90 ? 9.596 0.979 -3.827 1.00 95.56 90 ALA A C 1
ATOM 652 O O . ALA A 1 90 ? 8.774 1.357 -2.999 1.00 95.56 90 ALA A O 1
ATOM 653 N N . VAL A 1 91 ? 9.523 1.326 -5.120 1.00 95.06 91 VAL A N 1
ATOM 654 C CA . VAL A 1 91 ? 8.499 2.237 -5.661 1.00 95.06 91 VAL A CA 1
ATOM 655 C C . VAL A 1 91 ? 7.087 1.660 -5.526 1.00 95.06 91 VAL A C 1
ATOM 657 O O . VAL A 1 91 ? 6.143 2.403 -5.274 1.00 95.06 91 VAL A O 1
ATOM 660 N N . ILE A 1 92 ? 6.931 0.345 -5.701 1.00 97.94 92 ILE A N 1
ATOM 661 C CA . ILE A 1 92 ? 5.641 -0.342 -5.548 1.00 97.94 92 ILE A CA 1
ATOM 662 C C . ILE A 1 92 ? 5.472 -0.918 -4.141 1.00 97.94 92 ILE A C 1
ATOM 664 O O . ILE A 1 92 ? 4.358 -0.914 -3.623 1.00 97.94 92 ILE A O 1
ATOM 668 N N . ASP A 1 93 ? 6.552 -1.371 -3.498 1.00 97.88 93 ASP A N 1
ATOM 669 C CA . ASP A 1 93 ? 6.467 -1.964 -2.162 1.00 97.88 93 ASP A CA 1
ATOM 670 C C . ASP A 1 93 ? 6.070 -0.924 -1.103 1.00 97.88 93 ASP A C 1
ATOM 672 O O . ASP A 1 93 ? 5.325 -1.270 -0.188 1.00 97.88 93 ASP A O 1
ATOM 676 N N . SER A 1 94 ? 6.442 0.355 -1.258 1.00 97.31 94 SER A N 1
ATOM 677 C CA . SER A 1 94 ? 5.933 1.423 -0.385 1.00 97.31 94 SER A CA 1
ATOM 678 C C . SER A 1 94 ? 4.414 1.582 -0.495 1.00 97.31 94 SER A C 1
ATOM 680 O O . SER A 1 94 ? 3.721 1.598 0.520 1.00 97.31 94 SER A O 1
ATOM 682 N N . VAL A 1 95 ? 3.886 1.619 -1.722 1.00 98.38 95 VAL A N 1
ATOM 683 C CA . VAL A 1 95 ? 2.447 1.735 -2.000 1.00 98.38 95 VAL A CA 1
ATOM 684 C C . VAL A 1 95 ? 1.682 0.523 -1.471 1.00 98.38 95 VAL A C 1
ATOM 686 O O . VAL A 1 95 ? 0.635 0.678 -0.848 1.00 98.38 95 VAL A O 1
ATOM 689 N N . VAL A 1 96 ? 2.201 -0.690 -1.686 1.00 98.31 96 VAL A N 1
ATOM 690 C CA . VAL A 1 96 ? 1.593 -1.930 -1.178 1.00 98.31 96 VAL A CA 1
ATOM 691 C C . VAL A 1 96 ? 1.580 -1.950 0.348 1.00 98.31 96 VAL A C 1
ATOM 693 O O . VAL A 1 96 ? 0.579 -2.351 0.938 1.00 98.31 96 VAL A O 1
ATOM 696 N N . SER A 1 97 ? 2.657 -1.503 0.995 1.00 97.81 97 SER A N 1
ATOM 697 C CA . SER A 1 97 ? 2.711 -1.404 2.453 1.00 97.81 97 SER A CA 1
ATOM 698 C C . SER A 1 97 ? 1.655 -0.448 3.002 1.00 97.81 97 SER A C 1
ATOM 700 O O . SER A 1 97 ? 0.891 -0.851 3.879 1.00 97.81 97 SER A O 1
ATOM 702 N N . GLY A 1 98 ? 1.553 0.771 2.465 1.00 97.94 98 GLY A N 1
ATOM 703 C CA . GLY A 1 98 ? 0.525 1.717 2.902 1.00 97.94 98 GLY A CA 1
ATOM 704 C C . GLY A 1 98 ? -0.894 1.248 2.570 1.00 97.94 98 GLY A C 1
ATOM 705 O O . GLY A 1 98 ? -1.809 1.454 3.365 1.00 97.94 98 GLY A O 1
ATOM 706 N N . TRP A 1 99 ? -1.092 0.541 1.450 1.00 98.31 99 TRP A N 1
ATOM 707 C CA . TRP A 1 99 ? -2.379 -0.083 1.120 1.00 98.31 99 TRP A CA 1
ATOM 708 C C . TRP A 1 99 ? -2.760 -1.168 2.131 1.00 98.31 99 TRP A C 1
ATOM 710 O O . TRP A 1 99 ? -3.883 -1.165 2.622 1.00 98.31 99 TRP A O 1
ATOM 720 N N . ASN A 1 100 ? -1.831 -2.052 2.509 1.00 97.94 100 ASN A N 1
ATOM 721 C CA . ASN A 1 100 ? -2.080 -3.077 3.528 1.00 97.94 100 ASN A CA 1
ATOM 722 C C . ASN A 1 100 ? -2.408 -2.456 4.891 1.00 97.94 100 ASN A C 1
ATOM 724 O O . ASN A 1 100 ? -3.287 -2.949 5.591 1.00 97.94 100 ASN A O 1
ATOM 728 N N . GLU A 1 101 ? -1.716 -1.376 5.259 1.00 97.31 101 GLU A N 1
ATOM 729 C CA . GLU A 1 101 ? -1.984 -0.631 6.490 1.00 97.31 101 GLU A CA 1
ATOM 730 C C . GLU A 1 101 ? -3.374 0.030 6.468 1.00 97.31 101 GLU A C 1
ATOM 732 O O . GLU A 1 101 ? -4.105 -0.023 7.455 1.00 97.31 101 GLU A O 1
ATOM 737 N N . THR A 1 102 ? -3.748 0.626 5.333 1.00 98.00 102 THR A N 1
ATOM 738 C CA . THR A 1 102 ? -5.017 1.348 5.149 1.00 98.00 102 THR A CA 1
ATOM 739 C C . THR A 1 102 ? -6.216 0.405 5.085 1.00 98.00 102 THR A C 1
ATOM 741 O O . THR A 1 102 ? -7.275 0.682 5.641 1.00 98.00 102 THR A O 1
ATOM 744 N N . CYS A 1 103 ? -6.046 -0.724 4.399 1.00 98.31 103 CYS A N 1
ATOM 745 C CA . CYS A 1 103 ? -7.111 -1.663 4.067 1.00 98.31 103 CYS A CA 1
ATOM 746 C C . CYS A 1 103 ? -7.204 -2.850 5.030 1.00 98.31 103 CYS A C 1
ATOM 748 O O . CYS A 1 103 ? -7.938 -3.803 4.756 1.00 98.31 103 CYS A O 1
ATOM 750 N N . LEU A 1 104 ? -6.482 -2.800 6.155 1.00 98.44 104 LEU A N 1
ATOM 751 C CA . LEU A 1 104 ? -6.600 -3.779 7.226 1.00 98.44 104 LEU A CA 1
ATOM 752 C C . LEU A 1 104 ? -8.046 -3.815 7.740 1.00 98.44 104 LEU A C 1
ATOM 754 O O . LEU A 1 104 ? -8.618 -2.785 8.103 1.00 98.44 104 LEU A O 1
ATOM 758 N N . LYS A 1 105 ? -8.622 -5.016 7.794 1.00 98.12 105 LYS A N 1
ATOM 759 C CA . LYS A 1 105 ? -9.961 -5.274 8.330 1.00 98.12 105 LYS A CA 1
ATOM 760 C C . LYS A 1 105 ? -9.890 -6.161 9.559 1.00 98.12 105 LYS A C 1
ATOM 762 O O . LYS A 1 105 ? -9.031 -7.039 9.639 1.00 98.12 105 LYS A O 1
ATOM 767 N N . ASP A 1 106 ? -10.815 -5.939 10.480 1.00 97.69 106 ASP A N 1
ATOM 768 C CA . ASP A 1 106 ? -11.056 -6.834 11.606 1.00 97.69 106 ASP A CA 1
ATOM 769 C C . ASP A 1 106 ? -11.894 -8.050 11.168 1.00 97.69 106 ASP A C 1
ATOM 771 O O . ASP A 1 106 ? -12.396 -8.138 10.045 1.00 97.69 106 ASP A O 1
ATOM 775 N N . THR A 1 107 ? -12.052 -9.004 12.077 1.00 95.62 107 THR A N 1
ATOM 776 C CA . THR A 1 107 ? -12.830 -10.237 11.916 1.00 95.62 107 THR A CA 1
ATOM 777 C C . THR A 1 107 ? -14.312 -10.013 11.611 1.00 95.62 107 THR A C 1
ATOM 779 O O . THR A 1 107 ? -14.935 -10.878 10.999 1.00 95.62 107 THR A O 1
ATOM 782 N N . ASP A 1 108 ? -14.872 -8.858 11.978 1.00 96.25 108 ASP A N 1
ATOM 783 C CA . ASP A 1 108 ? -16.241 -8.455 11.633 1.00 96.25 108 ASP A CA 1
ATOM 784 C C . ASP A 1 108 ? -16.352 -7.760 10.264 1.00 96.25 108 ASP A C 1
ATOM 786 O O . ASP A 1 108 ? -17.451 -7.428 9.825 1.00 96.25 108 ASP A O 1
ATOM 790 N N . GLY A 1 109 ? -15.232 -7.589 9.555 1.00 95.81 109 GLY A N 1
ATOM 791 C CA . GLY A 1 109 ? -15.177 -7.003 8.217 1.00 95.81 109 GLY A CA 1
ATOM 792 C C . GLY A 1 109 ? -15.080 -5.476 8.185 1.00 95.81 109 GLY A C 1
ATOM 793 O O . GLY A 1 109 ? -14.948 -4.915 7.090 1.00 95.81 109 GLY A O 1
ATOM 794 N N . GLU A 1 110 ? -15.098 -4.812 9.342 1.00 97.19 110 GLU A N 1
ATOM 795 C CA . GLU A 1 110 ? -14.908 -3.365 9.445 1.00 97.19 110 GLU A CA 1
ATOM 796 C C . GLU A 1 110 ? -13.431 -2.979 9.305 1.00 97.19 110 GLU A C 1
ATOM 798 O O . GLU A 1 110 ? -12.525 -3.731 9.678 1.00 97.19 110 GLU A O 1
ATOM 803 N N . TYR A 1 111 ? -13.174 -1.787 8.764 1.00 98.38 111 TYR A N 1
ATOM 804 C CA . TYR A 1 111 ? -11.808 -1.288 8.603 1.00 98.38 111 TYR A CA 1
ATOM 805 C C . TYR A 1 111 ? -11.195 -0.923 9.949 1.00 98.38 111 TYR A C 1
ATOM 807 O O . TYR A 1 111 ? -11.785 -0.202 10.756 1.00 98.38 111 TYR A O 1
ATOM 815 N N . CYS A 1 112 ? -9.959 -1.358 10.162 1.00 98.44 112 CYS A N 1
ATOM 816 C CA . C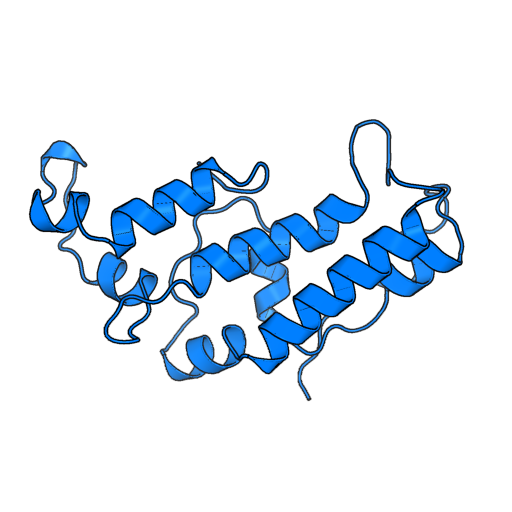YS A 1 112 ? -9.259 -1.104 11.407 1.00 98.44 112 CYS A CA 1
ATOM 817 C C . CYS A 1 112 ? -8.976 0.378 11.647 1.00 98.44 112 CYS A C 1
ATOM 819 O O . CYS A 1 112 ? -9.058 0.817 12.790 1.00 98.44 112 CYS A O 1
ATOM 821 N N . ASN A 1 113 ? -8.722 1.159 10.594 1.00 97.81 113 ASN A N 1
ATOM 822 C CA . ASN A 1 113 ? -8.569 2.607 10.727 1.00 97.81 113 ASN A CA 1
ATOM 823 C C . ASN A 1 113 ? -9.836 3.271 11.275 1.00 97.81 113 ASN A C 1
ATOM 825 O O . ASN A 1 113 ? -9.739 4.019 12.241 1.00 97.81 113 ASN A O 1
ATOM 829 N N . ALA A 1 114 ? -11.017 2.906 10.767 1.00 97.25 114 ALA A N 1
ATOM 830 C CA . ALA A 1 114 ? -12.285 3.440 11.264 1.00 97.25 114 ALA A CA 1
ATOM 831 C C . ALA A 1 114 ? -12.516 3.096 12.748 1.00 97.25 114 ALA A C 1
ATOM 833 O O . ALA A 1 114 ? -13.005 3.925 13.513 1.00 97.25 114 ALA A O 1
ATOM 834 N N . LYS A 1 115 ? -12.122 1.890 13.184 1.00 97.31 115 LYS A N 1
ATOM 835 C CA . LYS A 1 115 ? -12.200 1.499 14.602 1.00 97.31 115 LYS A CA 1
ATOM 836 C C . LYS A 1 115 ? -11.239 2.291 15.486 1.00 97.31 115 LYS A C 1
ATOM 838 O O . LYS A 1 115 ? -11.634 2.712 16.568 1.00 97.31 115 LYS A O 1
ATOM 843 N N . ILE A 1 116 ? -9.998 2.477 15.038 1.00 96.69 116 ILE A N 1
ATOM 844 C CA . ILE A 1 116 ? -8.966 3.212 15.785 1.00 96.69 116 ILE A CA 1
ATOM 845 C C . ILE A 1 116 ? -9.329 4.696 15.885 1.00 96.69 116 ILE A C 1
ATOM 847 O O . ILE A 1 116 ? -9.191 5.289 16.948 1.00 96.69 116 ILE A O 1
ATOM 851 N N . GLU A 1 117 ? -9.841 5.290 14.809 1.00 94.94 117 GLU A N 1
ATOM 852 C CA . GLU A 1 117 ? -10.286 6.690 14.775 1.00 94.94 117 GLU A CA 1
ATOM 853 C C . GLU A 1 117 ? -11.478 6.960 15.705 1.00 94.94 117 GLU A C 1
ATOM 855 O O . GLU A 1 117 ? -11.670 8.091 16.144 1.00 94.94 117 GLU A O 1
ATOM 860 N N . ALA A 1 118 ? -12.257 5.928 16.042 1.00 95.31 118 ALA A N 1
ATOM 861 C CA . ALA A 1 118 ? -13.350 6.016 17.006 1.00 95.31 118 ALA A CA 1
ATOM 862 C C . ALA A 1 118 ? -12.891 5.919 18.474 1.00 95.31 118 ALA A C 1
ATOM 864 O O . ALA A 1 118 ? -13.717 6.047 19.383 1.00 95.31 118 ALA A O 1
ATOM 865 N N . PHE A 1 119 ? -11.604 5.668 18.741 1.00 95.50 119 PHE A N 1
ATOM 866 C CA . PHE A 1 119 ? -11.089 5.667 20.107 1.00 95.50 119 PHE A CA 1
ATOM 867 C C . PHE A 1 119 ? -11.157 7.081 20.710 1.00 95.50 119 PHE A C 1
ATOM 869 O O . PHE A 1 119 ? -10.905 8.063 20.010 1.00 95.50 119 PHE A O 1
ATOM 876 N N . PRO A 1 120 ? -11.487 7.222 22.009 1.00 94.62 120 PRO A N 1
ATOM 877 C CA . PRO A 1 120 ? -11.432 8.508 22.685 1.00 94.62 120 PRO A CA 1
ATOM 878 C C . PRO A 1 120 ? -10.028 9.099 22.590 1.00 94.62 120 PRO A C 1
ATOM 880 O O . PRO A 1 120 ? -9.037 8.406 22.824 1.00 94.62 120 PRO A O 1
ATOM 883 N N . ALA A 1 121 ? -9.952 10.391 22.282 1.00 92.50 121 ALA A N 1
ATOM 884 C CA . ALA A 1 121 ? -8.689 11.105 22.313 1.00 92.50 121 ALA A CA 1
ATOM 885 C C . ALA A 1 121 ? -8.149 11.142 23.749 1.00 92.50 121 ALA A C 1
ATOM 887 O O . ALA A 1 121 ? -8.870 11.485 24.687 1.00 92.50 121 ALA A O 1
ATOM 888 N N . VAL A 1 122 ? -6.871 10.813 23.897 1.00 93.50 122 VAL A N 1
ATOM 889 C CA . VAL A 1 122 ? -6.130 10.905 25.155 1.00 93.50 122 VAL A CA 1
ATOM 890 C C . VAL A 1 122 ? -4.818 11.645 24.916 1.00 93.50 122 VAL A C 1
ATOM 892 O O . VAL A 1 122 ? -4.293 11.632 23.803 1.00 93.50 122 VAL A O 1
ATOM 895 N N . GLU A 1 123 ? -4.287 12.305 25.945 1.00 92.06 123 GLU A N 1
ATOM 896 C CA . GLU A 1 123 ? -3.039 13.071 25.818 1.00 92.06 123 GLU A CA 1
ATOM 897 C C . GLU A 1 123 ? -1.809 12.165 25.721 1.00 92.06 123 GLU A C 1
ATOM 899 O O . GLU A 1 123 ? -0.838 12.502 25.040 1.00 92.06 123 GLU A O 1
ATOM 904 N N . LYS A 1 124 ? -1.845 11.004 26.383 1.00 92.69 124 LYS A N 1
ATOM 905 C CA . LYS A 1 124 ? -0.743 10.048 26.392 1.00 92.69 124 LYS A CA 1
ATOM 906 C C . LYS A 1 124 ? -1.218 8.638 26.092 1.00 92.69 124 LYS A C 1
ATOM 908 O O . LYS A 1 124 ? -2.320 8.238 26.451 1.00 92.69 124 LYS A O 1
ATOM 913 N N . LEU A 1 125 ? -0.321 7.842 25.514 1.00 87.75 125 LEU A N 1
ATOM 914 C CA . LEU A 1 125 ? -0.577 6.430 25.225 1.00 87.75 125 LEU A CA 1
ATOM 915 C C . LEU A 1 125 ? -0.924 5.623 26.491 1.00 87.75 125 LEU A C 1
ATOM 917 O O . LEU A 1 125 ? -1.740 4.712 26.421 1.00 87.75 125 LEU A O 1
ATOM 921 N N . GLU A 1 126 ? -0.334 5.972 27.640 1.00 92.75 126 GLU A N 1
ATOM 922 C CA . GLU A 1 126 ? -0.595 5.329 28.942 1.00 92.75 126 GLU A CA 1
ATOM 923 C C . GLU A 1 126 ? -2.027 5.535 29.459 1.00 92.75 126 GLU A C 1
ATOM 925 O O . GLU A 1 126 ? -2.506 4.731 30.255 1.00 92.75 126 GLU A O 1
ATOM 930 N N . ASP A 1 127 ? -2.723 6.557 28.955 1.00 95.56 127 ASP A N 1
ATOM 931 C CA . ASP A 1 127 ? -4.111 6.855 29.306 1.00 95.56 127 ASP A CA 1
ATOM 932 C C . ASP A 1 127 ? -5.113 6.112 28.401 1.00 95.56 127 ASP A C 1
ATOM 934 O O . ASP A 1 127 ? -6.318 6.114 28.670 1.00 95.56 127 ASP A O 1
ATOM 938 N N . MET A 1 128 ? -4.649 5.462 27.321 1.00 95.12 128 MET A N 1
ATOM 939 C CA . MET A 1 128 ? -5.526 4.666 26.464 1.00 95.12 128 MET A CA 1
ATOM 940 C C . MET A 1 128 ? -6.026 3.423 27.216 1.00 95.12 128 MET A C 1
ATOM 942 O O . MET A 1 128 ? -5.225 2.678 27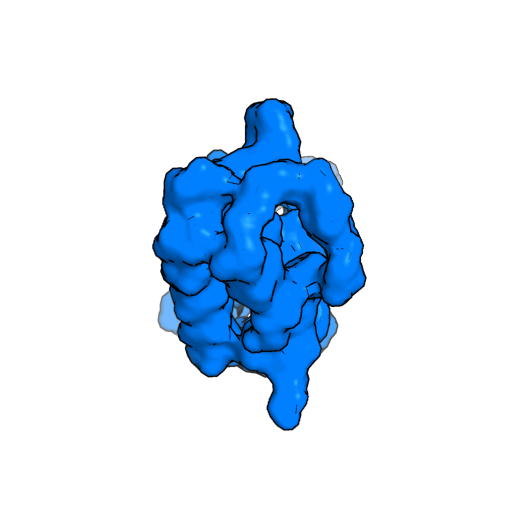.789 1.00 95.12 128 MET A O 1
ATOM 946 N N . PRO A 1 129 ? -7.334 3.114 27.154 1.00 96.38 129 PRO A N 1
ATOM 947 C CA . PRO A 1 129 ? -7.868 1.861 27.664 1.00 96.38 129 PRO A CA 1
ATOM 948 C C . PRO A 1 129 ? -7.089 0.651 27.143 1.00 96.38 129 PRO A C 1
ATOM 950 O O . PRO A 1 129 ? -6.882 0.493 25.938 1.00 96.38 129 PRO A O 1
ATOM 953 N N . GLN A 1 130 ? -6.727 -0.264 28.045 1.00 94.81 130 GLN A N 1
ATOM 954 C CA . GLN A 1 130 ? -5.998 -1.482 27.683 1.00 94.81 130 GLN A CA 1
ATOM 955 C C . GLN A 1 130 ? -6.724 -2.289 26.595 1.00 94.81 130 GLN A C 1
ATOM 957 O O . GLN A 1 130 ? -6.085 -2.867 25.725 1.00 94.81 130 GLN A O 1
ATOM 962 N N . THR A 1 131 ? -8.058 -2.298 26.589 1.00 95.25 131 THR A N 1
ATOM 963 C CA . THR A 1 131 ? -8.859 -2.970 25.553 1.00 95.25 131 THR A CA 1
ATOM 964 C C . THR A 1 131 ? -8.660 -2.386 24.151 1.00 95.25 131 THR A C 1
ATOM 966 O O . THR A 1 131 ? -8.800 -3.116 23.174 1.00 95.25 131 THR A O 1
ATOM 969 N N . GLN A 1 132 ? -8.302 -1.105 24.034 1.00 95.25 132 GLN A N 1
ATOM 970 C CA . GLN A 1 132 ? -7.982 -0.449 22.762 1.00 95.25 132 GLN A CA 1
ATOM 971 C C . GLN A 1 132 ? -6.538 -0.726 22.350 1.00 95.25 132 GLN A C 1
ATOM 973 O O . GLN A 1 132 ? -6.301 -1.145 21.216 1.00 95.25 132 GLN A O 1
ATOM 978 N N . LEU A 1 133 ? -5.592 -0.590 23.287 1.00 93.31 133 LEU A N 1
ATOM 979 C CA . LEU A 1 133 ? -4.178 -0.923 23.066 1.00 93.31 133 LEU A CA 1
ATOM 980 C C . LEU A 1 133 ? -3.987 -2.391 22.664 1.00 93.31 133 LEU A C 1
ATOM 982 O O . LEU A 1 133 ? -3.176 -2.706 21.798 1.00 93.31 133 LEU A O 1
ATOM 986 N N . CYS A 1 134 ? -4.753 -3.292 23.277 1.00 93.62 134 CYS A N 1
ATOM 987 C CA . CYS A 1 134 ? -4.736 -4.723 22.992 1.00 93.62 134 CYS A CA 1
ATOM 988 C C . CYS A 1 134 ? -5.740 -5.137 21.905 1.00 93.62 134 CYS A C 1
ATOM 990 O O . CYS A 1 134 ? -5.900 -6.334 21.662 1.00 93.62 134 CYS A O 1
ATOM 992 N N . SER A 1 135 ? -6.433 -4.192 21.262 1.00 96.50 135 SER A N 1
ATOM 993 C CA . SER A 1 135 ? -7.331 -4.527 20.157 1.00 96.50 135 SER A CA 1
ATOM 994 C C . SER A 1 135 ? -6.536 -5.104 18.984 1.00 96.50 135 SER A C 1
ATOM 996 O O . SER A 1 135 ? -5.407 -4.683 18.713 1.00 96.50 135 SER A O 1
ATOM 998 N N . PHE A 1 136 ? -7.141 -6.049 18.256 1.00 97.81 136 PHE A N 1
ATOM 999 C CA . PHE A 1 136 ? -6.534 -6.622 17.053 1.00 97.81 136 PHE A CA 1
ATOM 1000 C C . PHE A 1 136 ? -6.111 -5.522 16.074 1.00 97.81 136 PHE A C 1
ATOM 1002 O O . PHE A 1 136 ? -4.970 -5.502 15.622 1.00 97.81 136 PHE A O 1
ATOM 1009 N N . CYS A 1 137 ? -7.009 -4.572 15.809 1.00 98.06 137 CYS A N 1
ATOM 1010 C CA . CYS A 1 137 ? -6.762 -3.502 14.856 1.00 98.06 137 CYS A CA 1
ATOM 1011 C C . CYS A 1 137 ? -5.565 -2.629 15.215 1.00 98.06 137 CYS A C 1
ATOM 1013 O O . CYS A 1 137 ? -4.730 -2.370 14.350 1.00 98.06 137 CYS A O 1
ATOM 1015 N N . PHE A 1 138 ? -5.457 -2.194 16.472 1.00 96.38 138 PHE A N 1
ATOM 1016 C CA . PHE A 1 138 ? -4.341 -1.353 16.888 1.00 96.38 138 PHE A CA 1
ATOM 1017 C C . PHE A 1 138 ? -3.017 -2.124 16.822 1.00 96.38 138 PHE A C 1
ATOM 1019 O O . PHE A 1 138 ? -2.061 -1.664 16.198 1.00 96.38 138 PHE A O 1
ATOM 1026 N N . GLY A 1 139 ? -2.980 -3.337 17.382 1.00 96.25 139 GLY A N 1
ATOM 1027 C CA . GLY A 1 139 ? -1.775 -4.165 17.393 1.00 96.25 139 GLY A CA 1
ATOM 1028 C C . GLY A 1 139 ? -1.304 -4.572 15.993 1.00 96.25 139 GLY A C 1
ATOM 1029 O O . GLY A 1 139 ? -0.124 -4.431 15.668 1.00 96.25 139 GLY A O 1
ATOM 1030 N N . GLU A 1 140 ? -2.212 -5.047 15.140 1.00 97.69 140 GLU A N 1
ATOM 1031 C CA . GLU A 1 140 ? -1.862 -5.526 13.800 1.00 97.69 140 GLU A CA 1
ATOM 1032 C C . GLU A 1 140 ? -1.462 -4.379 12.868 1.00 97.69 140 GLU A C 1
ATOM 1034 O O . GLU A 1 140 ? -0.513 -4.535 12.098 1.00 97.69 140 GLU A O 1
ATOM 1039 N N . LYS A 1 141 ? -2.090 -3.201 12.982 1.00 96.94 141 LYS A N 1
ATOM 1040 C CA . LYS A 1 141 ? -1.658 -2.010 12.239 1.00 96.94 141 LYS A CA 1
ATOM 1041 C C . LYS A 1 141 ? -0.221 -1.630 12.593 1.00 96.94 141 LYS A C 1
ATOM 1043 O O . LYS A 1 141 ? 0.607 -1.503 11.693 1.00 96.94 141 LYS A O 1
ATOM 1048 N N . LEU A 1 142 ? 0.113 -1.533 13.885 1.00 95.62 142 LEU A N 1
ATOM 1049 C CA . LEU A 1 142 ? 1.489 -1.246 14.313 1.00 95.62 142 LEU A CA 1
ATOM 1050 C C . LEU A 1 142 ? 2.469 -2.326 13.835 1.00 95.62 142 LEU A C 1
ATOM 1052 O O . LEU A 1 142 ? 3.571 -2.005 13.392 1.00 95.62 142 LEU A O 1
ATOM 1056 N N . ARG A 1 143 ? 2.063 -3.600 13.846 1.00 96.75 143 ARG A N 1
ATOM 1057 C CA . ARG A 1 143 ? 2.876 -4.706 13.324 1.00 96.75 143 ARG A CA 1
ATOM 1058 C C . ARG A 1 143 ? 3.138 -4.574 11.821 1.00 96.75 143 ARG A C 1
ATOM 1060 O O . ARG A 1 143 ? 4.255 -4.838 11.377 1.00 96.75 143 ARG A O 1
ATOM 1067 N N . LEU A 1 144 ? 2.133 -4.188 11.032 1.00 96.69 144 LEU A N 1
ATOM 1068 C CA . LEU A 1 144 ? 2.290 -3.924 9.599 1.00 96.69 144 LEU A CA 1
ATOM 1069 C C . LEU A 1 144 ? 3.265 -2.771 9.358 1.00 96.69 144 LEU A C 1
ATOM 1071 O O . LEU A 1 144 ? 4.163 -2.904 8.525 1.00 96.69 144 LEU A O 1
ATOM 1075 N N . MET A 1 145 ? 3.140 -1.691 10.131 1.00 96.06 145 MET A N 1
ATOM 1076 C CA . MET A 1 145 ? 4.057 -0.562 10.040 1.00 96.06 145 MET A CA 1
ATOM 1077 C C . MET A 1 145 ? 5.495 -0.987 10.380 1.00 96.06 145 MET A C 1
ATOM 1079 O O . MET A 1 145 ? 6.385 -0.810 9.553 1.00 96.06 145 MET A O 1
ATOM 1083 N N . GLN A 1 146 ? 5.730 -1.646 11.519 1.00 96.12 146 GLN A N 1
ATOM 1084 C CA . GLN A 1 146 ? 7.064 -2.113 11.940 1.00 96.12 146 GLN A CA 1
ATOM 1085 C C . GLN A 1 146 ? 7.751 -3.042 10.930 1.00 96.12 146 GLN A C 1
ATOM 1087 O O . GLN A 1 146 ? 8.975 -3.059 10.821 1.00 96.12 146 GLN A O 1
ATOM 1092 N N . ARG A 1 147 ? 6.979 -3.864 10.212 1.00 95.81 147 ARG A N 1
ATOM 1093 C CA . ARG A 1 147 ? 7.514 -4.815 9.223 1.00 95.81 147 ARG A CA 1
ATOM 1094 C C . ARG A 1 147 ? 7.913 -4.159 7.912 1.00 95.81 147 ARG A C 1
ATOM 1096 O O . ARG A 1 147 ? 8.662 -4.756 7.140 1.00 95.81 147 ARG A O 1
ATOM 1103 N N . SER A 1 148 ? 7.375 -2.979 7.637 1.00 94.25 148 SER A N 1
ATOM 1104 C CA . SER A 1 148 ? 7.620 -2.260 6.400 1.00 94.25 148 SER A CA 1
ATOM 1105 C C . SER A 1 148 ? 8.770 -1.272 6.592 1.00 94.25 148 SER A C 1
ATOM 1107 O O . SER A 1 148 ? 8.637 -0.348 7.392 1.00 94.25 148 SER A O 1
ATOM 1109 N N . PRO A 1 149 ? 9.855 -1.354 5.800 1.00 93.38 149 PRO A N 1
ATOM 1110 C CA . PRO A 1 149 ? 10.898 -0.325 5.810 1.00 93.38 149 PRO A CA 1
ATOM 1111 C C . PRO A 1 149 ? 10.417 1.016 5.222 1.00 93.38 149 PRO A C 1
ATOM 1113 O O . PRO A 1 149 ? 11.162 1.995 5.219 1.00 93.38 149 PRO A O 1
ATOM 1116 N N . TYR A 1 150 ? 9.190 1.062 4.695 1.00 92.31 150 TYR A N 1
ATOM 1117 C CA . TYR A 1 150 ? 8.587 2.230 4.056 1.00 92.31 150 TYR A CA 1
ATOM 1118 C C . TYR A 1 150 ? 7.597 2.973 4.963 1.00 92.31 150 TYR A C 1
ATOM 1120 O O . TYR A 1 150 ? 7.106 4.028 4.572 1.00 92.31 150 TYR A O 1
ATOM 1128 N N . SER A 1 151 ? 7.281 2.430 6.145 1.00 92.31 151 SER A N 1
ATOM 1129 C CA . SER A 1 151 ? 6.314 3.041 7.063 1.00 92.31 151 SER A CA 1
ATOM 1130 C C . SER A 1 151 ? 6.916 4.200 7.864 1.00 92.31 151 SER A C 1
ATOM 1132 O O . SER A 1 151 ? 8.130 4.423 7.874 1.00 92.31 151 SER A O 1
ATOM 1134 N N . ALA A 1 152 ? 6.048 4.935 8.560 1.00 89.44 152 ALA A N 1
ATOM 1135 C CA . ALA A 1 152 ? 6.429 5.982 9.505 1.00 89.44 152 ALA A CA 1
ATOM 1136 C C . ALA A 1 152 ? 6.625 5.492 10.957 1.00 89.44 152 ALA A C 1
ATOM 1138 O O . ALA A 1 152 ? 6.644 6.333 11.853 1.00 89.44 152 ALA A O 1
ATOM 1139 N N . TYR A 1 153 ? 6.729 4.176 11.193 1.00 87.06 153 TYR A N 1
ATOM 1140 C CA . TYR A 1 153 ? 7.031 3.624 12.523 1.00 87.06 153 TYR A CA 1
ATOM 1141 C C . TYR A 1 153 ? 8.449 3.997 12.972 1.00 87.06 153 TYR A C 1
ATOM 1143 O O . TYR A 1 153 ? 8.612 4.349 14.159 1.00 87.06 153 TYR A O 1
#

Radius of gyration: 17.36 Å; Cα contacts (8 Å, |Δi|>4): 208; chains: 1; bounding box: 40×23×51 Å